Protein AF-A0A0D9V8K3-F1 (afdb_monomer_lite)

Foldseek 3Di:
DDDDDDDDPVVVVVVVVVVVVVVVVVVVVVVCVCPPPVVVVLLVVLLVVLVVLLVLLVVCQQPVPDPDDGRDDDPVQSVLLSVLQSVCCSPPVDNAPDDDDDPSSDHDPVSSVVSVVVVVVVVVVLVDDPCNVVVVCVPVCPNPD

InterPro domains:
  IPR036396 Cytochrome P450 superfamily [G3DSA:1.10.630.10] (3-144)
  IPR036396 Cytochrome P450 superfamily [SSF48264] (27-137)

Secondary structure (DSSP, 8-state):
-PPPPPPPHHHHHHHHHHHHHHHHHHHHHHHHHHTSHHHHHHHHHHHHHHHHHHHHHHHHHHHSS-SSS-----HHHHHHHHHHHHHHHHHHS-S-SSSSPPTT-PPPHHHHHHHHHHHHHHHHHHTS-HHHH-GGGTTS--S--

pLDDT: mean 77.23, std 11.12, range [47.34, 94.0]

Structure (mmCIF, N/CA/C/O backbone):
data_AF-A0A0D9V8K3-F1
#
_entry.id   AF-A0A0D9V8K3-F1
#
loop_
_atom_site.group_PDB
_atom_site.id
_atom_site.type_symbol
_atom_site.label_atom_id
_atom_site.label_alt_id
_atom_site.label_comp_id
_atom_site.label_asym_id
_atom_site.label_entity_id
_atom_site.label_seq_id
_atom_site.pdbx_PDB_ins_code
_atom_site.Cartn_x
_atom_site.Cartn_y
_atom_site.Cartn_z
_atom_site.occupancy
_atom_site.B_iso_or_equiv
_atom_site.auth_seq_id
_atom_site.auth_comp_id
_atom_site.auth_asym_id
_atom_site.auth_atom_id
_atom_site.pdbx_PDB_model_num
ATOM 1 N N . MET A 1 1 ? -32.180 -33.236 41.189 1.00 52.94 1 MET A N 1
ATOM 2 C CA . MET A 1 1 ? -31.463 -32.132 40.509 1.00 52.94 1 MET A CA 1
ATOM 3 C C . MET A 1 1 ? -32.470 -31.044 40.148 1.00 52.94 1 MET A C 1
ATOM 5 O O . MET A 1 1 ? -33.369 -31.321 39.367 1.00 52.94 1 MET A O 1
ATOM 9 N N . ARG A 1 2 ? -32.403 -29.850 40.760 1.00 47.34 2 ARG A N 1
ATOM 10 C CA . ARG A 1 2 ? -33.280 -28.715 40.403 1.00 47.34 2 ARG A CA 1
ATOM 11 C C . ARG A 1 2 ? -32.666 -27.974 39.211 1.00 47.34 2 ARG A C 1
ATOM 13 O O . ARG A 1 2 ? -31.497 -27.608 39.278 1.00 47.34 2 ARG A O 1
ATOM 20 N N . ARG A 1 3 ? -33.433 -27.778 38.132 1.00 52.19 3 ARG A N 1
ATOM 21 C CA . ARG A 1 3 ? -33.027 -26.906 37.018 1.00 52.19 3 ARG A CA 1
ATOM 22 C C . ARG A 1 3 ? -32.881 -25.466 37.535 1.00 52.19 3 ARG A C 1
ATOM 24 O O . ARG A 1 3 ? -33.748 -25.033 38.298 1.00 52.19 3 ARG A O 1
ATOM 31 N N . PRO A 1 4 ? -31.822 -24.737 37.148 1.00 64.88 4 PRO A N 1
ATOM 32 C CA . PRO A 1 4 ? -31.693 -23.327 37.491 1.00 64.88 4 PRO A CA 1
ATOM 33 C C . PRO A 1 4 ? -32.837 -22.516 36.853 1.00 64.88 4 PRO A C 1
ATOM 35 O O . PRO A 1 4 ? -33.344 -22.909 35.796 1.00 64.88 4 PRO A O 1
ATOM 38 N N . PRO A 1 5 ? -33.273 -21.413 37.489 1.00 73.06 5 PRO A N 1
ATOM 39 C CA . PRO A 1 5 ? -34.333 -20.568 36.952 1.00 73.06 5 PRO A CA 1
ATOM 40 C C . PRO A 1 5 ? -33.908 -19.950 35.614 1.00 73.06 5 PRO A C 1
ATOM 42 O O . PRO A 1 5 ? -32.751 -19.565 35.433 1.00 73.06 5 PRO A O 1
ATOM 45 N N . ALA A 1 6 ? -34.850 -19.869 34.672 1.00 74.00 6 ALA A N 1
ATOM 46 C CA . ALA A 1 6 ? -34.623 -19.246 33.374 1.00 74.00 6 ALA A CA 1
ATOM 47 C C . ALA A 1 6 ? -34.270 -17.761 33.556 1.00 74.00 6 ALA A C 1
ATOM 49 O O . ALA A 1 6 ? -34.930 -17.049 34.316 1.00 74.00 6 ALA A O 1
ATOM 50 N N . ARG A 1 7 ? -33.216 -17.297 32.871 1.00 68.25 7 ARG A 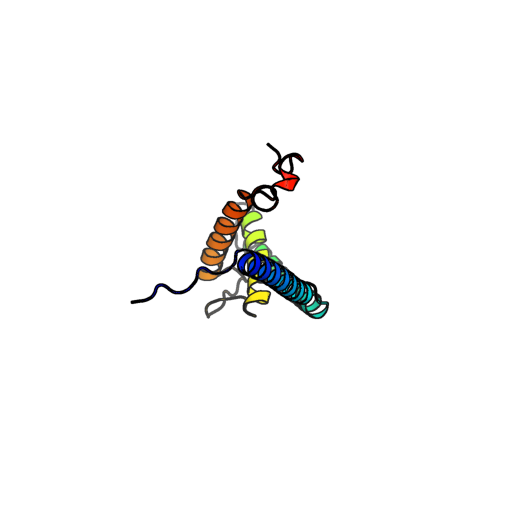N 1
ATOM 51 C CA . ARG A 1 7 ? -32.817 -15.883 32.894 1.00 68.25 7 ARG A CA 1
ATOM 52 C C . ARG A 1 7 ? -33.948 -15.007 32.319 1.00 68.25 7 ARG A C 1
ATOM 54 O O . ARG A 1 7 ? -34.481 -15.360 31.267 1.00 68.25 7 ARG A O 1
ATOM 61 N N . PRO A 1 8 ? -34.299 -13.873 32.957 1.00 77.69 8 PRO A N 1
ATOM 62 C CA . PRO A 1 8 ? -35.301 -12.947 32.429 1.00 77.69 8 PRO A CA 1
ATOM 63 C C . PRO A 1 8 ? -34.850 -12.326 31.099 1.00 77.69 8 PRO A C 1
ATOM 65 O O . PRO A 1 8 ? -33.691 -11.934 30.964 1.00 77.69 8 PRO A O 1
ATOM 68 N N . SER A 1 9 ? -35.769 -12.179 30.140 1.00 70.81 9 SER A N 1
ATOM 69 C CA . SER A 1 9 ? -35.491 -11.640 28.795 1.00 70.81 9 SER A CA 1
ATOM 70 C C . SER A 1 9 ? -34.905 -10.222 28.803 1.00 70.81 9 SER A C 1
ATOM 72 O O . SER A 1 9 ? -34.052 -9.908 27.979 1.00 70.81 9 SER A O 1
ATOM 74 N N . TRP A 1 10 ? -35.290 -9.389 29.774 1.00 62.31 10 TRP A N 1
ATOM 75 C CA . TRP A 1 10 ? -34.791 -8.017 29.930 1.00 62.31 10 TRP A CA 1
ATOM 76 C C . TRP A 1 10 ? -33.294 -7.934 30.258 1.00 62.31 10 TRP A C 1
ATOM 78 O O . TRP A 1 10 ? -32.641 -6.957 29.902 1.00 62.31 10 TRP A O 1
ATOM 88 N N . VAL A 1 11 ? -32.731 -8.972 30.886 1.00 72.69 11 VAL A N 1
ATOM 89 C CA . VAL A 1 11 ? -31.293 -9.038 31.200 1.00 72.69 11 VAL A CA 1
ATOM 90 C C . VAL A 1 11 ? -30.468 -9.222 29.924 1.00 72.69 11 VAL A C 1
ATOM 92 O O . VAL A 1 11 ? -29.410 -8.620 29.782 1.00 72.69 11 VAL A O 1
ATOM 95 N N . ALA A 1 12 ? -30.973 -9.998 28.959 1.00 68.38 12 ALA A N 1
ATOM 96 C CA . ALA A 1 12 ? -30.307 -10.181 27.670 1.00 68.38 12 ALA A CA 1
ATOM 97 C C . ALA A 1 12 ? -30.310 -8.890 26.829 1.00 68.38 12 ALA A C 1
ATOM 99 O O . ALA A 1 12 ? -29.322 -8.586 26.169 1.00 68.38 12 ALA A O 1
ATOM 100 N N . ASP A 1 13 ? -31.390 -8.109 26.886 1.00 66.75 13 ASP A N 1
ATOM 101 C CA . ASP A 1 13 ? -31.515 -6.827 26.177 1.00 66.75 13 ASP A CA 1
ATOM 102 C C . ASP A 1 13 ? -30.579 -5.745 26.764 1.00 66.75 13 ASP A C 1
ATOM 104 O O . ASP A 1 13 ? -29.933 -4.984 26.040 1.00 66.75 13 ASP A O 1
ATOM 108 N N . GLU A 1 14 ? -30.402 -5.711 28.090 1.00 69.00 14 GLU A N 1
ATOM 109 C CA . GLU A 1 14 ? -29.371 -4.871 28.714 1.00 69.00 14 GLU A CA 1
ATOM 110 C C . GLU A 1 14 ? -27.945 -5.300 28.354 1.00 69.00 14 GLU A C 1
ATOM 112 O O . GLU A 1 14 ? -27.114 -4.432 28.081 1.00 69.00 14 GLU A O 1
ATOM 117 N N . ASP A 1 15 ? -27.651 -6.601 28.323 1.00 67.62 15 ASP A N 1
ATOM 118 C CA . ASP A 1 15 ? -26.330 -7.110 27.935 1.00 67.62 15 ASP A CA 1
ATOM 119 C C . ASP A 1 15 ? -26.011 -6.773 26.467 1.00 67.62 15 ASP A C 1
ATOM 121 O O . ASP A 1 15 ? -24.898 -6.342 26.154 1.00 67.62 15 ASP A O 1
ATOM 125 N N . VAL A 1 16 ? -26.999 -6.868 25.568 1.00 67.25 16 VAL A N 1
ATOM 126 C CA . VAL A 1 16 ? -26.864 -6.464 24.158 1.00 67.25 16 VAL A CA 1
ATOM 127 C C . VAL A 1 16 ? -26.626 -4.957 24.035 1.00 67.25 16 VAL A C 1
ATOM 129 O O . VAL A 1 16 ? -25.723 -4.538 23.303 1.00 67.25 16 VAL A O 1
ATOM 132 N N . ARG A 1 17 ? -27.369 -4.128 24.781 1.00 62.84 17 ARG A N 1
ATOM 133 C CA . ARG A 1 17 ? -27.185 -2.666 24.776 1.00 62.84 17 ARG A CA 1
ATOM 134 C C . ARG A 1 17 ? -25.838 -2.240 25.351 1.00 62.84 17 ARG A C 1
ATOM 136 O O . ARG A 1 17 ? -25.159 -1.413 24.743 1.00 62.84 17 ARG A O 1
ATOM 143 N N . ARG A 1 18 ? -25.405 -2.831 26.468 1.00 63.97 18 ARG A N 1
ATOM 144 C CA . ARG A 1 18 ? -24.074 -2.587 27.048 1.00 63.97 18 ARG A CA 1
ATOM 145 C C . ARG A 1 18 ? -22.971 -3.045 26.096 1.00 63.97 18 ARG A C 1
ATOM 147 O O . ARG A 1 18 ? -22.024 -2.297 25.880 1.00 63.97 18 ARG A O 1
ATOM 154 N N . GLY A 1 19 ? -23.116 -4.212 25.468 1.00 67.50 19 GLY A N 1
ATOM 155 C CA . GLY A 1 19 ? -22.181 -4.702 24.453 1.00 67.50 19 GLY A CA 1
ATOM 156 C C . GLY A 1 19 ? -22.087 -3.782 23.230 1.00 67.50 19 GLY A C 1
ATOM 157 O O . GLY A 1 19 ? -20.994 -3.508 22.741 1.00 67.50 19 GLY A O 1
ATOM 158 N N . GLY A 1 20 ? -23.213 -3.240 22.757 1.00 68.81 20 GLY A N 1
ATOM 159 C CA . GLY A 1 20 ? -23.249 -2.228 21.696 1.00 68.81 20 GLY A CA 1
ATOM 160 C C . GLY A 1 20 ? -22.533 -0.930 22.078 1.00 68.81 20 GLY A C 1
ATOM 161 O O . GLY A 1 20 ? -21.703 -0.441 21.312 1.00 68.81 20 GLY A O 1
ATOM 162 N N . LEU A 1 21 ? -22.791 -0.415 23.283 1.00 71.00 21 LEU A N 1
ATOM 163 C CA . LEU A 1 21 ? -22.172 0.813 23.788 1.00 71.00 21 LEU A CA 1
ATOM 164 C C . LEU A 1 21 ? -20.649 0.664 23.948 1.00 71.00 21 LEU A C 1
ATOM 166 O O . LEU A 1 21 ? -19.893 1.535 23.523 1.00 71.00 21 LEU A O 1
ATOM 170 N N . GLN A 1 22 ? -20.196 -0.464 24.506 1.00 63.94 22 GLN A N 1
ATOM 171 C CA . GLN A 1 22 ? -18.773 -0.762 24.698 1.00 63.94 22 GLN A CA 1
ATOM 172 C C . GLN A 1 22 ? -18.030 -0.915 23.366 1.00 63.94 22 GLN A C 1
ATOM 174 O O . GLN A 1 22 ? -16.929 -0.387 23.208 1.00 63.94 22 GLN A O 1
ATOM 179 N N . ARG A 1 23 ? -18.648 -1.562 22.367 1.00 64.19 23 ARG A N 1
ATOM 180 C CA . ARG A 1 23 ? -18.084 -1.644 21.008 1.00 64.19 23 ARG A CA 1
ATOM 181 C C . ARG A 1 23 ? -17.950 -0.266 20.362 1.00 64.19 23 ARG A C 1
ATOM 183 O O . ARG A 1 23 ? -16.897 0.035 19.809 1.00 64.19 23 ARG A O 1
ATOM 190 N N . GLY A 1 24 ? -18.968 0.588 20.485 1.00 70.75 24 GLY A N 1
ATOM 191 C CA . GLY A 1 24 ? -18.923 1.951 19.947 1.00 70.75 24 GLY A CA 1
ATOM 192 C C . GLY A 1 24 ? -17.848 2.826 20.603 1.00 70.75 24 GLY A C 1
ATOM 193 O O . GLY A 1 24 ? -17.184 3.606 19.922 1.00 70.75 24 GLY A O 1
ATOM 194 N N . LEU A 1 25 ? -17.631 2.678 21.913 1.00 79.38 25 LEU A N 1
ATOM 195 C CA . LEU A 1 25 ? -16.559 3.376 22.633 1.00 79.38 25 LEU A CA 1
ATOM 196 C C . LEU A 1 25 ? -15.169 2.872 22.220 1.00 79.38 25 LEU A C 1
ATOM 198 O O . LEU A 1 25 ? -14.288 3.684 21.944 1.00 79.38 25 LEU A O 1
ATOM 202 N N . SER A 1 26 ? -14.995 1.553 22.097 1.00 75.81 26 SER A N 1
ATOM 203 C CA . SER A 1 26 ? -13.743 0.941 21.635 1.00 75.81 26 SER A CA 1
ATOM 204 C C . SER A 1 26 ? -13.376 1.381 20.214 1.00 75.81 26 SER A C 1
ATOM 206 O O . SER A 1 26 ? -12.237 1.777 19.972 1.00 75.81 26 SER A O 1
ATOM 208 N N . GLN A 1 27 ? -14.345 1.402 19.292 1.00 73.56 27 GLN A N 1
ATOM 209 C CA . GLN A 1 27 ? -14.134 1.897 17.929 1.00 73.56 27 GLN A CA 1
ATOM 210 C C . GLN A 1 27 ? -13.730 3.372 17.913 1.00 73.56 27 GLN A C 1
ATOM 212 O O . GLN A 1 27 ? -12.787 3.745 17.220 1.00 73.56 27 GLN A O 1
ATOM 217 N N . ARG A 1 28 ? -14.405 4.216 18.701 1.00 77.44 28 ARG A N 1
ATOM 218 C CA . ARG A 1 28 ? -14.082 5.647 18.788 1.00 77.44 28 ARG A CA 1
ATOM 219 C C . ARG A 1 28 ? -12.676 5.898 19.305 1.00 77.44 28 ARG A C 1
ATOM 221 O O . ARG A 1 28 ? -11.993 6.758 18.763 1.00 77.44 28 ARG A O 1
ATOM 228 N N . GLN A 1 29 ? -12.245 5.155 20.319 1.00 84.50 29 GLN A N 1
ATOM 229 C CA . GLN A 1 29 ? -10.896 5.287 20.855 1.00 84.50 29 GLN A CA 1
ATOM 230 C C . GLN A 1 29 ? -9.839 4.882 19.820 1.00 84.50 29 GLN A C 1
ATOM 232 O O . GLN A 1 29 ? -8.888 5.628 19.609 1.00 84.50 29 GLN A O 1
ATOM 237 N N . HIS A 1 30 ? -10.052 3.769 19.113 1.00 73.69 30 HIS A N 1
ATOM 238 C CA . HIS A 1 30 ? -9.153 3.319 18.046 1.00 73.69 30 HIS A CA 1
ATOM 239 C C . HIS A 1 30 ? -9.064 4.332 16.898 1.00 73.69 30 HIS A C 1
ATOM 241 O O . HIS A 1 30 ? -7.978 4.680 16.444 1.00 73.69 30 HIS A O 1
ATOM 247 N N . LEU A 1 31 ? -10.211 4.841 16.440 1.00 80.00 31 LEU A N 1
ATOM 248 C CA . LEU A 1 31 ? -10.257 5.847 15.381 1.00 80.00 31 LEU A CA 1
ATOM 249 C C . LEU A 1 31 ? -9.616 7.164 15.827 1.00 80.00 31 LEU A C 1
ATOM 251 O O . LEU A 1 31 ? -8.923 7.789 15.034 1.00 80.00 31 LEU A O 1
ATOM 255 N N . ALA A 1 32 ? -9.794 7.576 17.084 1.00 82.50 32 ALA A N 1
ATOM 256 C CA . ALA A 1 32 ? -9.149 8.772 17.621 1.00 82.50 32 ALA A CA 1
ATOM 257 C C . ALA A 1 32 ? -7.620 8.637 17.663 1.00 82.50 32 ALA A C 1
ATOM 259 O O . ALA A 1 32 ? -6.916 9.606 17.394 1.00 82.50 32 ALA A O 1
ATOM 260 N N . GLU A 1 33 ? -7.105 7.441 17.955 1.00 83.38 33 GLU A N 1
ATOM 261 C CA . GLU A 1 33 ? -5.672 7.147 17.903 1.00 83.38 33 GLU A CA 1
ATOM 262 C C . GLU A 1 33 ? -5.144 7.177 16.462 1.00 83.38 33 GLU A C 1
ATOM 264 O O . GLU A 1 33 ? -4.148 7.849 16.183 1.00 83.38 33 GLU A O 1
ATOM 269 N N . ILE A 1 34 ? -5.852 6.544 15.520 1.00 80.19 34 ILE A N 1
ATOM 270 C CA . ILE A 1 34 ? -5.494 6.531 14.090 1.00 80.19 34 ILE A CA 1
ATOM 271 C C . ILE A 1 34 ? -5.516 7.945 13.491 1.00 80.19 34 ILE A C 1
ATOM 273 O O . ILE A 1 34 ? -4.636 8.304 12.710 1.00 80.19 34 ILE A O 1
ATOM 277 N N . LEU A 1 35 ? -6.505 8.756 13.870 1.00 82.12 35 LEU A N 1
ATOM 278 C CA . LEU A 1 35 ? -6.703 10.118 13.371 1.00 82.12 35 LEU A CA 1
ATOM 279 C C . LEU A 1 35 ? -5.983 11.181 14.217 1.00 82.12 35 LEU A C 1
ATOM 281 O O . LEU A 1 35 ? -6.179 12.377 13.996 1.00 82.12 35 LEU A O 1
ATOM 285 N N . SER A 1 36 ? -5.166 10.776 15.194 1.00 87.44 36 SER A N 1
ATOM 286 C CA . SER A 1 36 ? -4.455 11.724 16.050 1.00 87.44 36 SER A CA 1
ATOM 287 C C . SER A 1 36 ? -3.383 12.508 15.270 1.00 87.44 36 SER A C 1
ATOM 289 O O . SER A 1 36 ? -2.793 11.977 14.323 1.00 87.44 36 SER A O 1
ATOM 291 N N . PRO A 1 37 ? -3.050 13.748 15.683 1.00 89.62 37 PRO A N 1
ATOM 292 C CA . PRO A 1 37 ? -1.989 14.533 15.046 1.00 89.62 37 PRO A CA 1
ATOM 293 C C . PRO A 1 37 ? -0.614 13.852 15.077 1.00 89.62 37 PRO A C 1
ATOM 295 O O . PRO A 1 37 ? 0.164 13.974 14.136 1.00 89.62 37 PRO A O 1
ATOM 298 N N . SER A 1 38 ? -0.303 13.107 16.143 1.00 85.12 38 SER A N 1
ATOM 299 C CA . SER A 1 38 ? 0.942 12.337 16.228 1.00 85.12 38 SER A CA 1
ATOM 300 C C . SER A 1 38 ? 0.979 11.215 15.197 1.00 85.12 38 SER A C 1
ATOM 302 O O . SER A 1 38 ? 1.991 11.041 14.519 1.00 85.12 38 SER A O 1
ATOM 304 N N . THR A 1 39 ? -0.133 10.499 15.021 1.00 83.50 39 THR A N 1
ATOM 305 C CA . THR A 1 39 ? -0.242 9.479 13.977 1.00 83.50 39 THR A CA 1
ATOM 306 C C . THR A 1 39 ? -0.158 10.126 12.595 1.00 83.50 39 THR A C 1
ATOM 308 O O . THR A 1 39 ? 0.578 9.624 11.752 1.00 83.50 39 THR A O 1
ATOM 311 N N . GLU A 1 40 ? -0.803 11.276 12.361 1.00 86.50 40 GLU A N 1
ATOM 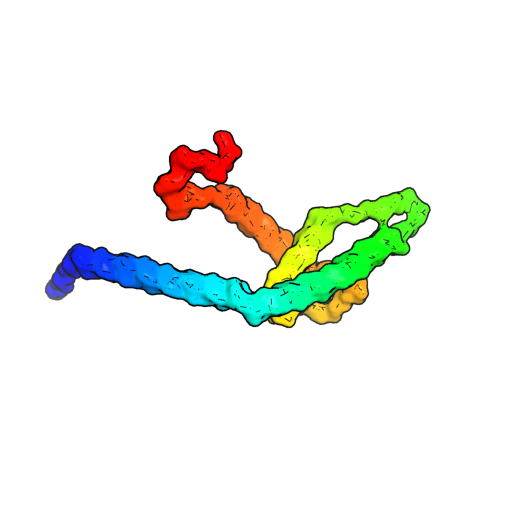312 C CA . GLU A 1 40 ? -0.697 12.033 11.099 1.00 86.50 40 GLU A CA 1
ATOM 313 C C . GLU A 1 40 ? 0.748 12.433 10.777 1.00 86.50 40 GLU A C 1
ATOM 315 O O . GLU A 1 40 ? 1.200 12.261 9.642 1.00 86.50 40 GLU A O 1
ATOM 320 N N . HIS A 1 41 ? 1.510 12.874 11.778 1.00 89.19 41 HIS A N 1
ATOM 321 C CA . HIS A 1 41 ? 2.931 13.161 11.623 1.00 89.19 41 HIS A CA 1
ATOM 322 C C . HIS A 1 41 ? 3.730 11.900 11.251 1.00 89.19 41 HIS A C 1
ATOM 324 O O . HIS A 1 41 ? 4.537 11.927 10.319 1.00 89.19 41 HIS A O 1
ATOM 330 N N . CYS A 1 42 ? 3.481 10.771 11.923 1.00 85.62 42 CYS A N 1
ATOM 331 C CA . CYS A 1 42 ? 4.089 9.484 11.573 1.00 85.62 42 CYS A CA 1
ATOM 332 C C . CYS A 1 42 ? 3.721 9.037 10.148 1.00 85.62 42 CYS A C 1
ATOM 334 O O . CYS A 1 42 ? 4.599 8.607 9.400 1.00 85.62 42 CYS A O 1
ATOM 336 N N . PHE A 1 43 ? 2.460 9.199 9.736 1.00 85.94 43 PHE A N 1
ATOM 337 C CA . PHE A 1 43 ? 1.995 8.948 8.369 1.00 85.94 43 PHE A CA 1
ATOM 338 C C . PHE A 1 43 ? 2.757 9.797 7.358 1.00 85.94 43 PHE A C 1
ATOM 340 O O . PHE A 1 43 ? 3.180 9.297 6.316 1.00 85.94 43 PHE A O 1
ATOM 347 N N . ARG A 1 44 ? 2.921 11.089 7.647 1.00 90.44 44 ARG A N 1
ATOM 348 C CA . ARG A 1 44 ? 3.606 12.020 6.754 1.00 90.44 44 ARG A CA 1
ATOM 349 C C . ARG A 1 44 ? 5.073 11.642 6.581 1.00 90.44 44 ARG A C 1
ATOM 351 O O . ARG A 1 44 ? 5.522 11.557 5.442 1.00 90.44 44 ARG A O 1
ATOM 358 N N . ALA A 1 45 ? 5.774 11.352 7.674 1.00 90.25 45 ALA A N 1
ATOM 359 C CA . ALA A 1 45 ? 7.162 10.900 7.631 1.00 90.25 45 ALA A CA 1
ATOM 360 C C . ALA A 1 45 ? 7.303 9.575 6.859 1.00 90.25 45 ALA A C 1
ATOM 362 O O . ALA A 1 45 ? 8.100 9.481 5.932 1.00 90.25 45 ALA A O 1
ATOM 363 N N . ALA A 1 46 ? 6.460 8.579 7.159 1.00 90.50 46 ALA A N 1
ATOM 364 C CA . ALA A 1 46 ? 6.498 7.283 6.482 1.00 90.50 46 ALA A CA 1
ATOM 365 C C . ALA A 1 46 ? 6.227 7.390 4.971 1.00 90.50 46 ALA A C 1
ATOM 367 O O . ALA A 1 46 ? 6.885 6.707 4.186 1.00 90.50 46 ALA A O 1
ATOM 368 N N . ARG A 1 47 ? 5.284 8.251 4.558 1.00 91.75 47 ARG A N 1
ATOM 369 C CA . ARG A 1 47 ? 4.993 8.518 3.140 1.00 91.75 47 ARG A CA 1
ATOM 370 C C . ARG A 1 47 ? 6.146 9.217 2.436 1.00 91.75 47 ARG A C 1
ATOM 372 O O . ARG A 1 47 ? 6.459 8.834 1.316 1.00 91.75 47 ARG A O 1
ATOM 379 N N . HIS A 1 48 ? 6.740 10.224 3.071 1.00 94.00 48 HIS A N 1
ATOM 380 C CA . HIS A 1 48 ? 7.861 10.958 2.492 1.00 94.00 48 HIS A CA 1
ATOM 381 C C . HIS A 1 48 ? 9.034 10.014 2.235 1.00 94.00 48 HIS A C 1
ATOM 383 O O . HIS A 1 48 ? 9.489 9.889 1.103 1.00 94.00 48 HIS A O 1
ATOM 389 N N . ASP A 1 49 ? 9.439 9.261 3.258 1.00 90.06 49 ASP A N 1
ATOM 390 C CA . ASP A 1 49 ? 10.524 8.305 3.110 1.00 90.06 49 ASP A CA 1
ATOM 391 C C . ASP A 1 49 ? 10.202 7.252 2.043 1.00 90.06 49 ASP A C 1
ATOM 393 O O . ASP A 1 49 ? 11.071 6.890 1.259 1.00 90.06 49 ASP A O 1
ATOM 397 N N . GLU A 1 50 ? 8.988 6.686 2.010 1.00 91.06 50 GLU A N 1
ATOM 398 C CA . GLU A 1 50 ? 8.656 5.661 1.007 1.00 91.06 50 GLU A CA 1
ATOM 399 C C . GLU A 1 50 ? 8.604 6.237 -0.411 1.00 91.06 50 GLU A C 1
ATOM 401 O O . GLU A 1 50 ? 8.964 5.527 -1.346 1.00 91.06 50 GLU A O 1
ATOM 406 N N . ALA A 1 51 ? 8.243 7.511 -0.582 1.00 92.00 51 ALA A N 1
ATOM 407 C CA . ALA A 1 51 ? 8.294 8.177 -1.880 1.00 92.00 51 ALA A CA 1
ATOM 408 C C . ALA A 1 51 ? 9.736 8.274 -2.399 1.00 92.00 51 ALA A C 1
ATOM 410 O O . ALA A 1 51 ? 9.980 7.955 -3.561 1.00 92.00 51 ALA A O 1
ATOM 411 N N . ASP A 1 52 ? 10.701 8.602 -1.534 1.00 91.38 52 ASP A N 1
ATOM 412 C CA . ASP A 1 52 ? 12.121 8.638 -1.906 1.00 91.38 52 ASP A CA 1
ATOM 413 C C . ASP A 1 52 ? 12.627 7.254 -2.361 1.00 91.38 52 ASP A C 1
ATOM 415 O O . ASP A 1 52 ? 13.331 7.132 -3.368 1.00 91.38 52 ASP A O 1
ATOM 419 N N . HIS A 1 53 ? 12.217 6.181 -1.669 1.00 88.19 53 HIS A N 1
ATOM 420 C CA . HIS A 1 53 ? 12.549 4.806 -2.071 1.00 88.19 53 HIS A CA 1
ATOM 421 C C . HIS A 1 53 ? 11.884 4.417 -3.396 1.00 88.19 53 HIS A C 1
ATOM 423 O O . HIS A 1 53 ? 12.514 3.762 -4.226 1.00 88.19 53 HIS A O 1
ATOM 429 N N . LEU A 1 54 ? 10.630 4.827 -3.605 1.00 89.38 54 LEU A N 1
ATOM 430 C CA . LEU A 1 54 ? 9.885 4.564 -4.832 1.00 89.38 54 LEU A CA 1
ATOM 431 C C . LEU A 1 54 ? 10.559 5.214 -6.041 1.00 89.38 54 LEU A C 1
ATOM 433 O O . LEU A 1 54 ? 10.764 4.555 -7.056 1.00 89.38 54 LEU A O 1
ATOM 437 N N . LEU A 1 55 ? 10.942 6.487 -5.914 1.00 89.81 55 LEU A N 1
ATOM 438 C CA . LEU A 1 55 ? 11.627 7.233 -6.967 1.00 89.81 55 LEU A CA 1
ATOM 439 C C . LEU A 1 55 ? 12.967 6.593 -7.316 1.00 89.81 55 LEU A C 1
ATOM 441 O O . LEU A 1 55 ? 13.268 6.413 -8.494 1.00 89.81 55 LEU A O 1
ATOM 445 N N . ARG A 1 56 ? 13.743 6.186 -6.304 1.00 88.00 56 ARG A N 1
ATOM 446 C CA . ARG A 1 56 ? 14.995 5.454 -6.522 1.00 88.00 56 ARG A CA 1
ATOM 447 C C . ARG A 1 56 ? 14.757 4.136 -7.259 1.00 88.00 56 ARG A C 1
ATOM 449 O O . ARG A 1 56 ? 15.487 3.839 -8.197 1.00 88.00 56 ARG A O 1
ATOM 456 N N . HIS A 1 57 ? 13.745 3.368 -6.865 1.00 85.06 57 HIS A N 1
ATOM 457 C CA . HIS A 1 57 ? 13.425 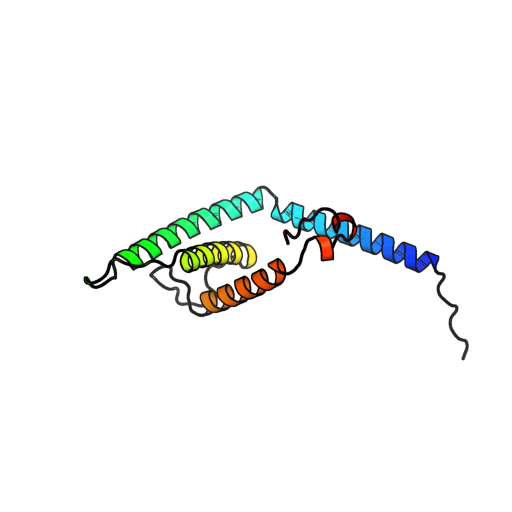2.088 -7.494 1.00 85.06 57 HIS A CA 1
ATOM 458 C C . HIS A 1 57 ? 12.989 2.255 -8.958 1.00 85.06 57 HIS A C 1
ATOM 460 O O . HIS A 1 57 ? 13.502 1.565 -9.834 1.00 85.06 57 HIS A O 1
ATOM 466 N N . VAL A 1 58 ? 12.106 3.220 -9.244 1.00 87.75 58 VAL A N 1
ATOM 467 C CA . VAL A 1 58 ? 11.658 3.538 -10.612 1.00 87.75 58 VAL A CA 1
ATOM 468 C C . VAL A 1 58 ? 12.815 4.043 -11.473 1.00 87.75 58 VAL A C 1
ATOM 470 O O . VAL A 1 58 ? 12.938 3.637 -12.624 1.00 87.75 58 VAL A O 1
ATOM 473 N N . TYR A 1 59 ? 13.693 4.883 -10.920 1.00 86.56 59 TYR A N 1
ATOM 474 C CA . TYR A 1 59 ? 14.901 5.336 -11.610 1.00 86.56 59 TYR A CA 1
ATOM 475 C C . TYR A 1 59 ? 15.822 4.165 -11.973 1.00 86.56 59 TYR A C 1
ATOM 477 O O . TYR A 1 59 ? 16.306 4.091 -13.097 1.00 86.56 59 TYR A O 1
ATOM 485 N N . LEU A 1 60 ? 16.034 3.227 -11.043 1.00 84.94 60 LEU A N 1
ATOM 486 C CA . LEU A 1 60 ? 16.843 2.034 -11.296 1.00 84.94 60 LEU A CA 1
ATOM 487 C C . LEU A 1 60 ? 16.207 1.134 -12.359 1.00 84.94 60 LEU A C 1
ATOM 489 O O . LEU A 1 60 ? 16.909 0.732 -13.279 1.00 84.94 60 LEU A O 1
ATOM 493 N N . LEU A 1 61 ? 14.895 0.888 -12.292 1.00 82.56 61 LEU A N 1
ATOM 494 C CA . LEU A 1 61 ? 14.150 0.161 -13.329 1.00 82.56 61 LEU A CA 1
ATOM 495 C C . LEU A 1 61 ? 14.313 0.811 -14.709 1.00 82.56 61 LEU A C 1
ATOM 497 O O . LEU A 1 61 ? 14.512 0.118 -15.698 1.00 82.56 61 LEU A O 1
ATOM 501 N N . ALA A 1 62 ? 14.280 2.143 -14.764 1.00 81.19 62 ALA A N 1
ATOM 502 C CA . ALA A 1 62 ? 14.419 2.902 -16.001 1.00 81.19 62 ALA A CA 1
ATOM 503 C C . ALA A 1 62 ? 15.852 2.962 -16.561 1.00 81.19 62 ALA A C 1
ATOM 505 O O . ALA A 1 62 ? 16.044 3.427 -17.684 1.00 81.19 62 ALA A O 1
ATOM 506 N N . HIS A 1 63 ? 16.867 2.570 -15.787 1.00 76.12 63 HIS A N 1
ATOM 507 C CA . HIS A 1 63 ? 18.283 2.689 -16.168 1.00 76.12 63 HIS A CA 1
ATOM 508 C C . HIS A 1 63 ? 19.047 1.365 -16.196 1.00 76.12 63 HIS A C 1
ATOM 510 O O . HIS A 1 63 ? 20.153 1.332 -16.728 1.00 76.12 63 HIS A O 1
ATOM 516 N N . TYR A 1 64 ? 18.482 0.289 -15.649 1.00 70.44 64 TYR A N 1
ATOM 517 C CA . TYR A 1 64 ? 19.033 -1.064 -15.761 1.00 70.44 64 TYR A CA 1
ATOM 518 C C . TYR A 1 64 ? 18.566 -1.816 -17.015 1.00 70.44 64 TYR A C 1
ATOM 520 O O . TYR A 1 64 ? 19.026 -2.934 -17.235 1.00 70.44 64 TYR A O 1
ATOM 528 N N . ASP A 1 65 ? 17.676 -1.231 -17.824 1.00 63.06 65 ASP A N 1
ATOM 529 C CA . ASP A 1 65 ? 17.200 -1.872 -19.049 1.00 63.06 65 ASP A CA 1
ATOM 530 C C . ASP A 1 65 ? 18.295 -1.838 -20.132 1.00 63.06 65 ASP A C 1
ATOM 532 O O . ASP A 1 65 ? 18.761 -0.769 -20.541 1.00 63.06 65 ASP A O 1
ATOM 536 N N . ASP A 1 66 ? 18.749 -3.022 -20.551 1.00 57.22 66 ASP A N 1
ATOM 537 C CA . ASP A 1 66 ? 19.923 -3.269 -21.404 1.00 57.22 66 ASP A CA 1
ATOM 538 C C . ASP A 1 66 ? 19.619 -2.985 -22.890 1.00 57.22 66 ASP A C 1
ATOM 540 O O . ASP A 1 66 ? 19.692 -3.837 -23.777 1.00 57.22 66 ASP A O 1
ATOM 544 N N . GLY A 1 67 ? 19.232 -1.739 -23.164 1.00 55.78 67 GLY A N 1
ATOM 545 C CA . GLY A 1 67 ? 19.444 -1.095 -24.457 1.00 55.78 67 GLY A CA 1
ATOM 546 C C . GLY A 1 67 ? 18.591 -1.553 -25.641 1.00 55.78 67 GLY A C 1
ATOM 547 O O . GLY A 1 67 ? 18.961 -1.221 -26.768 1.00 55.78 67 GLY A O 1
ATOM 548 N N . THR A 1 68 ? 17.472 -2.262 -25.456 1.00 57.19 68 THR A N 1
ATOM 549 C CA . THR A 1 68 ? 16.638 -2.679 -26.608 1.00 57.19 68 THR A CA 1
ATOM 550 C C . THR A 1 68 ? 15.129 -2.473 -26.494 1.00 57.19 68 THR A C 1
ATOM 552 O O . THR A 1 68 ? 14.478 -2.472 -27.535 1.00 57.19 68 THR A O 1
ATOM 555 N N . ASP A 1 69 ? 14.583 -2.167 -25.317 1.00 59.72 69 ASP A N 1
ATOM 556 C CA . ASP A 1 69 ? 13.188 -1.742 -25.170 1.00 59.72 69 ASP A CA 1
ATOM 557 C C . ASP A 1 69 ? 13.086 -0.542 -24.220 1.00 59.72 69 ASP A C 1
ATOM 559 O O . ASP A 1 69 ? 13.969 -0.285 -23.402 1.00 59.72 69 ASP A O 1
ATOM 563 N N . ALA A 1 70 ? 12.043 0.271 -24.380 1.00 65.06 70 ALA A N 1
ATOM 564 C CA . ALA A 1 70 ? 11.768 1.337 -23.425 1.00 65.06 70 ALA A CA 1
ATOM 565 C C . ALA A 1 70 ? 11.366 0.702 -22.087 1.00 65.06 70 ALA A C 1
ATOM 567 O O . ALA A 1 70 ? 10.417 -0.077 -22.063 1.00 65.06 70 ALA A O 1
ATOM 568 N N . ALA A 1 71 ? 12.036 1.071 -20.992 1.00 72.31 71 ALA A N 1
ATOM 569 C CA . ALA A 1 71 ? 11.773 0.513 -19.668 1.00 72.31 71 ALA A CA 1
ATOM 570 C C . ALA A 1 71 ? 10.279 0.550 -19.305 1.00 72.31 71 ALA A C 1
ATOM 572 O O . ALA A 1 71 ? 9.697 1.610 -19.046 1.00 72.31 71 ALA A O 1
ATOM 573 N N . VAL A 1 72 ? 9.651 -0.627 -19.288 1.00 82.12 72 VAL A N 1
ATOM 574 C CA . VAL A 1 72 ? 8.236 -0.782 -18.946 1.00 82.12 72 VAL A CA 1
ATOM 575 C C . VAL A 1 72 ? 8.107 -0.915 -17.435 1.00 82.12 72 VAL A C 1
ATOM 577 O O . VAL A 1 72 ? 8.549 -1.894 -16.837 1.00 82.12 72 VAL A O 1
ATOM 580 N N . VAL A 1 73 ? 7.461 0.068 -16.809 1.00 84.19 73 VAL A N 1
ATOM 581 C CA . VAL A 1 73 ? 7.195 0.065 -15.367 1.00 84.19 73 VAL A CA 1
ATOM 582 C C . VAL A 1 73 ? 5.735 -0.292 -15.113 1.00 84.19 73 VAL A C 1
ATOM 584 O O . VAL A 1 73 ? 4.825 0.432 -15.521 1.00 84.19 73 VAL A O 1
ATOM 587 N N . ASP A 1 74 ? 5.498 -1.382 -14.383 1.00 87.44 74 ASP A N 1
ATOM 588 C CA . ASP A 1 74 ? 4.160 -1.712 -13.890 1.00 87.44 74 ASP A CA 1
ATOM 589 C C . ASP A 1 74 ? 3.759 -0.747 -12.760 1.00 87.44 74 ASP A C 1
ATOM 591 O O . ASP A 1 74 ? 4.109 -0.915 -11.588 1.00 87.44 74 ASP A O 1
ATOM 595 N N . VAL A 1 75 ? 2.975 0.271 -13.120 1.00 89.62 75 VAL A N 1
ATOM 596 C CA . VAL A 1 75 ? 2.455 1.282 -12.187 1.00 89.62 75 VAL A CA 1
ATOM 597 C C . VAL A 1 75 ? 1.608 0.652 -11.081 1.00 89.62 75 VAL A C 1
ATOM 599 O O . VAL A 1 75 ? 1.643 1.125 -9.944 1.00 89.62 75 VAL A O 1
ATOM 602 N N . ARG A 1 76 ? 0.867 -0.427 -11.369 1.00 88.56 76 ARG A N 1
ATOM 603 C CA . ARG A 1 76 ? 0.060 -1.121 -10.358 1.00 88.56 76 ARG A CA 1
ATOM 604 C C . ARG A 1 76 ? 0.971 -1.762 -9.324 1.00 88.56 76 ARG A C 1
ATOM 606 O O . ARG A 1 76 ? 0.721 -1.601 -8.132 1.00 88.56 76 ARG A O 1
ATOM 613 N N . HIS A 1 77 ? 2.019 -2.453 -9.761 1.00 85.94 77 HIS A N 1
ATOM 614 C CA . HIS A 1 77 ? 2.991 -3.056 -8.853 1.00 85.94 77 HIS A CA 1
ATOM 615 C C . HIS A 1 77 ? 3.656 -1.996 -7.961 1.00 85.94 77 HIS A C 1
ATOM 617 O O . HIS A 1 77 ? 3.640 -2.108 -6.735 1.00 85.94 77 HIS A O 1
ATOM 623 N N . VAL A 1 78 ? 4.152 -0.914 -8.566 1.00 88.50 78 VAL A N 1
ATOM 624 C CA . VAL A 1 78 ? 4.836 0.185 -7.868 1.00 88.50 78 VAL A CA 1
ATOM 625 C C . VAL A 1 78 ? 3.907 0.887 -6.863 1.00 88.50 78 VAL A C 1
ATOM 627 O O . VAL A 1 78 ? 4.296 1.117 -5.716 1.00 88.50 78 VAL A O 1
ATOM 630 N N . ALA A 1 79 ? 2.652 1.158 -7.233 1.00 89.94 79 ALA A N 1
ATOM 631 C CA . ALA A 1 79 ? 1.668 1.763 -6.332 1.00 89.94 79 ALA A CA 1
ATOM 632 C C . ALA A 1 79 ? 1.320 0.848 -5.147 1.00 89.94 79 ALA A C 1
ATOM 634 O O . ALA A 1 79 ? 1.309 1.290 -3.994 1.00 89.94 79 ALA A O 1
ATOM 635 N N . ARG A 1 80 ? 1.085 -0.446 -5.407 1.00 88.38 80 ARG A N 1
ATOM 636 C CA . ARG A 1 80 ? 0.807 -1.434 -4.354 1.00 88.38 80 ARG A CA 1
ATOM 637 C C . ARG A 1 80 ? 1.980 -1.575 -3.391 1.00 88.38 80 ARG A C 1
ATOM 639 O O . ARG A 1 80 ? 1.766 -1.653 -2.178 1.00 88.38 80 ARG A O 1
ATOM 646 N N . HIS A 1 81 ? 3.202 -1.550 -3.915 1.00 87.50 81 HIS A N 1
ATOM 647 C CA . HIS A 1 81 ? 4.422 -1.600 -3.123 1.00 87.50 81 HIS A CA 1
ATOM 648 C C . HIS A 1 81 ? 4.552 -0.386 -2.191 1.00 87.50 81 HIS A C 1
ATOM 650 O O . HIS A 1 81 ? 4.742 -0.563 -0.984 1.00 87.50 81 HIS A O 1
ATOM 656 N N . PHE A 1 82 ? 4.350 0.830 -2.714 1.00 90.19 82 PHE A N 1
ATOM 657 C CA . PHE A 1 82 ? 4.341 2.063 -1.920 1.00 90.19 82 PHE A CA 1
ATOM 658 C C . PHE A 1 82 ? 3.318 1.994 -0.776 1.00 90.19 82 PHE A C 1
ATOM 660 O O . PHE A 1 82 ? 3.676 2.144 0.395 1.00 90.19 82 PHE A O 1
ATOM 667 N N . CYS A 1 83 ? 2.051 1.703 -1.093 1.00 88.56 83 CYS A N 1
ATOM 668 C CA . CYS A 1 83 ? 0.978 1.643 -0.098 1.00 88.56 83 CYS A CA 1
ATOM 669 C C . CYS A 1 83 ? 1.259 0.595 0.986 1.00 88.56 83 CYS A C 1
ATOM 671 O O . CYS A 1 83 ? 1.136 0.882 2.178 1.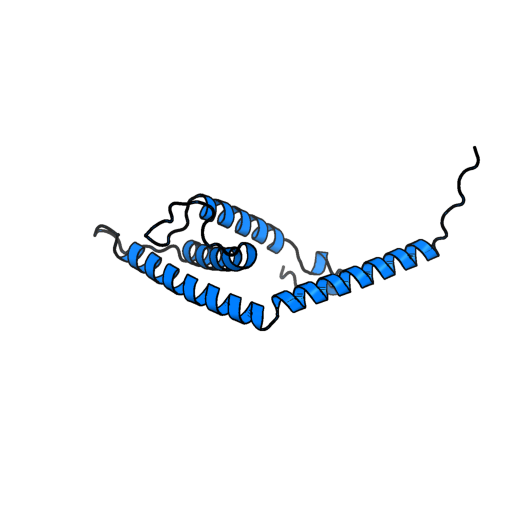00 88.56 83 CYS A O 1
ATOM 673 N N . SER A 1 84 ? 1.690 -0.601 0.585 1.00 87.94 84 SER A N 1
ATOM 674 C CA . SER A 1 84 ? 1.946 -1.705 1.516 1.00 87.94 84 SER A CA 1
ATOM 675 C C . SER A 1 84 ? 3.108 -1.410 2.457 1.00 87.94 84 SER A C 1
ATOM 677 O O . SER A 1 84 ? 3.061 -1.778 3.629 1.00 87.94 84 SER A O 1
ATOM 679 N N . ASN A 1 85 ? 4.146 -0.722 1.981 1.00 88.88 85 ASN A N 1
ATOM 680 C CA . ASN A 1 85 ? 5.282 -0.353 2.820 1.00 88.88 85 ASN A CA 1
ATOM 681 C C . ASN A 1 85 ? 4.957 0.776 3.794 1.00 88.88 85 ASN A C 1
ATOM 683 O O . ASN A 1 85 ? 5.428 0.736 4.932 1.00 88.88 85 ASN A O 1
ATOM 687 N N . VAL A 1 86 ? 4.124 1.742 3.394 1.00 89.62 86 VAL A N 1
ATOM 688 C CA . VAL A 1 86 ? 3.592 2.749 4.322 1.00 89.62 86 VAL A CA 1
ATOM 689 C C . VAL A 1 86 ? 2.786 2.061 5.425 1.00 89.62 86 VAL A C 1
ATOM 691 O O . VAL A 1 86 ? 3.067 2.285 6.600 1.00 89.62 86 VAL A O 1
ATOM 694 N N . ILE A 1 87 ? 1.861 1.161 5.071 1.00 86.19 87 ILE A N 1
ATOM 695 C CA . ILE A 1 87 ? 1.065 0.396 6.045 1.00 86.19 87 ILE A CA 1
ATOM 696 C C . ILE A 1 87 ? 1.978 -0.423 6.967 1.00 86.19 87 ILE A C 1
ATOM 698 O O . ILE A 1 87 ? 1.895 -0.283 8.183 1.00 86.19 87 ILE A O 1
ATOM 702 N N . ARG A 1 88 ? 2.928 -1.196 6.425 1.00 87.81 88 ARG A N 1
ATOM 703 C CA . ARG A 1 88 ? 3.891 -1.974 7.228 1.00 87.81 88 ARG A CA 1
ATOM 704 C C . ARG A 1 88 ? 4.700 -1.115 8.192 1.00 87.81 88 ARG A C 1
ATOM 706 O O . ARG A 1 88 ? 4.884 -1.514 9.342 1.00 87.81 88 ARG A O 1
ATOM 713 N N . ARG A 1 89 ? 5.180 0.053 7.757 1.00 87.88 89 ARG A N 1
ATOM 714 C CA . ARG A 1 89 ? 5.914 0.967 8.642 1.00 87.88 89 ARG A CA 1
ATOM 715 C C . ARG A 1 89 ? 5.055 1.446 9.799 1.00 87.88 89 ARG A C 1
ATOM 717 O O . ARG A 1 89 ? 5.565 1.561 10.904 1.00 87.88 89 ARG A O 1
ATOM 724 N N . LEU A 1 90 ? 3.776 1.695 9.558 1.00 84.19 90 LEU A N 1
ATOM 725 C CA . LEU A 1 90 ? 2.859 2.159 10.592 1.00 84.19 90 LEU A CA 1
ATOM 726 C C . LEU A 1 90 ? 2.459 1.034 11.547 1.00 84.19 90 LEU A C 1
ATOM 728 O O . LEU A 1 90 ? 2.390 1.256 12.749 1.00 84.19 90 LEU A O 1
ATOM 732 N N . THR A 1 91 ? 2.235 -0.175 11.032 1.00 83.19 91 THR A N 1
ATOM 733 C CA . THR A 1 91 ? 1.781 -1.316 11.837 1.00 83.19 91 THR A CA 1
ATOM 734 C C . THR A 1 91 ? 2.923 -1.999 12.590 1.00 83.19 91 THR A C 1
ATOM 736 O O . THR A 1 91 ? 2.759 -2.383 13.744 1.00 83.19 91 THR A O 1
ATOM 739 N N . PHE A 1 92 ? 4.086 -2.165 11.956 1.00 85.00 92 PHE A N 1
ATOM 740 C CA . PHE A 1 92 ? 5.206 -2.943 12.500 1.00 85.00 92 PHE A CA 1
ATOM 741 C C . PHE A 1 92 ? 6.449 -2.104 12.812 1.00 85.00 92 PHE A C 1
ATOM 743 O O . PHE A 1 92 ? 7.429 -2.641 13.331 1.00 85.00 92 PHE A O 1
ATOM 750 N N . GLY A 1 93 ? 6.465 -0.814 12.459 1.00 86.69 93 GLY A N 1
ATOM 751 C CA . GLY A 1 93 ? 7.645 0.042 12.623 1.00 86.69 93 GLY A CA 1
ATOM 752 C C . GLY A 1 93 ? 8.816 -0.341 11.713 1.00 86.69 93 GLY A C 1
ATOM 753 O O . GLY A 1 93 ? 9.946 0.082 11.950 1.00 86.69 93 GLY A O 1
ATOM 754 N N . ARG A 1 94 ? 8.594 -1.195 10.704 1.00 85.31 94 ARG A N 1
ATOM 755 C CA . ARG A 1 94 ? 9.648 -1.754 9.844 1.00 85.31 94 ARG A CA 1
ATOM 756 C C . ARG A 1 94 ? 9.190 -1.811 8.393 1.00 85.31 94 ARG A C 1
ATOM 758 O O . ARG A 1 94 ? 8.020 -2.045 8.117 1.00 85.31 94 ARG A O 1
ATOM 765 N N . ARG A 1 95 ? 10.139 -1.623 7.472 1.00 82.19 95 ARG A N 1
ATOM 766 C CA . ARG A 1 95 ? 9.912 -1.729 6.020 1.00 82.19 95 ARG A CA 1
ATOM 767 C C . ARG A 1 95 ? 10.053 -3.161 5.503 1.00 82.19 95 ARG A C 1
ATOM 769 O O . ARG A 1 95 ? 9.288 -3.565 4.640 1.00 82.19 95 ARG A O 1
ATOM 776 N N . HIS A 1 96 ? 11.009 -3.907 6.055 1.00 85.62 96 HIS A N 1
ATOM 777 C CA . HIS A 1 96 ? 11.332 -5.266 5.629 1.00 85.62 96 HIS A CA 1
ATOM 778 C C . HIS A 1 96 ? 11.103 -6.274 6.754 1.00 85.62 96 HIS A C 1
ATOM 780 O O . HIS A 1 96 ? 11.405 -5.989 7.919 1.00 85.62 96 HIS A O 1
ATOM 786 N N . PHE A 1 97 ? 10.606 -7.454 6.397 1.00 83.81 97 PHE A N 1
ATOM 787 C CA . PHE A 1 97 ? 10.431 -8.584 7.300 1.00 83.81 97 PHE A CA 1
ATOM 788 C C . PHE A 1 97 ? 11.755 -9.294 7.587 1.00 83.81 97 PHE A C 1
ATOM 790 O O . PHE A 1 97 ? 11.968 -9.749 8.713 1.00 83.81 97 PHE A O 1
ATOM 797 N N . ARG A 1 98 ? 12.659 -9.362 6.600 1.00 81.69 98 ARG A N 1
ATOM 798 C CA . ARG A 1 98 ? 13.957 -10.045 6.715 1.00 81.69 98 ARG A CA 1
ATOM 799 C C . ARG A 1 98 ? 15.138 -9.128 6.385 1.00 81.69 98 ARG A C 1
ATOM 801 O O . ARG A 1 98 ? 14.989 -8.066 5.787 1.00 81.69 98 ARG A O 1
ATOM 808 N N . GLN A 1 99 ? 16.319 -9.540 6.843 1.00 79.50 99 GLN A N 1
ATOM 809 C CA . GLN A 1 99 ? 17.620 -8.978 6.468 1.00 79.50 99 GLN A CA 1
ATOM 810 C C . GLN A 1 99 ? 18.402 -10.042 5.672 1.00 79.50 99 GLN A C 1
ATOM 812 O O . GLN A 1 99 ? 18.211 -11.227 5.956 1.00 79.50 99 GLN A O 1
ATOM 817 N N . PRO A 1 100 ? 19.297 -9.666 4.738 1.00 75.12 100 PRO A N 1
ATOM 818 C CA . PRO A 1 100 ? 19.677 -8.302 4.356 1.00 75.12 100 PRO A CA 1
ATOM 819 C C . PRO A 1 100 ? 18.607 -7.590 3.517 1.00 75.12 100 PRO A C 1
ATOM 821 O O . PRO A 1 100 ? 17.728 -8.220 2.937 1.00 75.12 100 PRO A O 1
ATOM 824 N N . LYS A 1 101 ? 18.665 -6.255 3.503 1.00 75.00 101 LYS A N 1
ATOM 825 C CA . LYS A 1 101 ? 17.722 -5.412 2.756 1.00 75.00 101 LYS A CA 1
ATOM 826 C C . LYS A 1 101 ? 18.147 -5.340 1.282 1.00 75.00 101 LYS A C 1
ATOM 828 O O . LYS A 1 101 ? 19.349 -5.238 1.042 1.00 75.00 101 LYS A O 1
ATOM 833 N N . PRO A 1 102 ? 17.205 -5.321 0.326 1.00 72.31 102 PRO A N 1
ATOM 834 C CA . PRO A 1 102 ? 17.512 -5.008 -1.068 1.00 72.31 102 PRO A CA 1
ATOM 835 C C . PRO A 1 102 ? 18.128 -3.605 -1.192 1.00 72.31 102 PRO A C 1
ATOM 837 O O . PRO A 1 102 ? 17.634 -2.653 -0.581 1.00 72.31 102 PRO A O 1
ATOM 840 N N . GLU A 1 103 ? 19.212 -3.464 -1.957 1.00 68.75 103 GLU A N 1
ATOM 841 C CA . GLU A 1 103 ? 19.902 -2.174 -2.151 1.00 68.75 103 GLU A CA 1
ATOM 842 C C . GLU A 1 103 ? 19.182 -1.244 -3.140 1.00 68.75 103 GLU A C 1
ATOM 844 O O . GLU A 1 103 ? 19.352 -0.022 -3.112 1.00 68.75 103 GLU A O 1
ATOM 849 N N . ASP A 1 104 ? 18.359 -1.829 -4.002 1.00 69.94 104 ASP A N 1
ATOM 850 C CA . ASP A 1 104 ? 17.575 -1.189 -5.059 1.00 69.94 104 ASP A CA 1
ATOM 851 C C . ASP A 1 104 ? 16.233 -0.620 -4.566 1.00 69.94 104 ASP A C 1
ATOM 853 O O . ASP A 1 104 ? 15.479 -0.023 -5.336 1.00 69.94 104 ASP A O 1
ATOM 857 N N . GLY A 1 105 ? 15.924 -0.793 -3.276 1.00 71.12 105 GLY A N 1
ATOM 858 C CA . GLY A 1 105 ? 14.655 -0.378 -2.687 1.00 71.12 105 GLY A CA 1
ATOM 859 C C . GLY A 1 105 ? 13.463 -1.244 -3.104 1.00 71.12 105 GLY A C 1
ATOM 860 O O . GLY A 1 105 ? 12.344 -0.920 -2.691 1.00 71.12 105 GLY A O 1
ATOM 861 N N . ALA A 1 106 ? 13.691 -2.332 -3.847 1.00 76.06 106 ALA A N 1
ATOM 862 C CA . ALA A 1 106 ? 12.660 -3.258 -4.293 1.00 76.06 106 ALA A CA 1
ATOM 863 C C . ALA A 1 106 ? 11.986 -3.981 -3.110 1.00 76.06 106 ALA A C 1
ATOM 865 O O . ALA A 1 106 ? 12.568 -4.090 -2.018 1.00 76.06 106 ALA A O 1
ATOM 866 N N . PRO A 1 107 ? 10.755 -4.487 -3.300 1.00 77.75 107 PRO A N 1
ATOM 867 C CA . PRO A 1 107 ? 10.177 -5.435 -2.363 1.00 77.75 107 PRO A CA 1
ATOM 868 C C . PRO A 1 107 ? 11.044 -6.692 -2.305 1.00 77.75 107 PRO A C 1
ATOM 870 O O . PRO A 1 107 ? 11.402 -7.263 -3.334 1.00 77.75 107 PRO A O 1
ATOM 873 N N . GLY A 1 108 ? 11.353 -7.157 -1.096 1.00 83.38 108 GLY A N 1
ATOM 874 C CA . GLY A 1 108 ? 11.843 -8.518 -0.934 1.00 83.38 108 GLY A CA 1
ATOM 875 C C . GLY A 1 108 ? 10.707 -9.520 -1.162 1.00 83.38 108 GLY A C 1
ATOM 876 O O . GLY A 1 108 ? 9.530 -9.165 -1.291 1.00 83.38 108 GLY A O 1
ATOM 877 N N . ARG A 1 109 ? 11.061 -10.805 -1.212 1.00 83.75 109 ARG A N 1
ATOM 878 C CA . ARG A 1 109 ? 10.104 -11.881 -1.493 1.00 83.75 109 ARG A CA 1
ATOM 879 C C . ARG A 1 109 ? 8.927 -11.898 -0.511 1.00 83.75 109 ARG A C 1
ATOM 881 O O . ARG A 1 109 ? 7.782 -11.996 -0.937 1.00 83.75 109 ARG A O 1
ATOM 888 N N . ASP A 1 110 ? 9.202 -11.782 0.786 1.00 85.88 110 ASP A N 1
ATOM 889 C CA . ASP A 1 110 ? 8.147 -11.807 1.806 1.00 85.88 110 ASP A CA 1
ATOM 890 C C . ASP A 1 110 ? 7.258 -10.565 1.725 1.00 85.88 110 ASP A C 1
ATOM 892 O O . ASP A 1 110 ? 6.060 -10.620 2.000 1.00 85.88 110 ASP A O 1
ATOM 896 N N . GLU A 1 111 ? 7.837 -9.420 1.358 1.00 86.81 111 GLU A N 1
ATOM 897 C CA . GLU A 1 111 ? 7.098 -8.176 1.195 1.00 86.81 111 GLU A CA 1
ATOM 898 C C . GLU A 1 111 ? 6.126 -8.247 0.018 1.00 86.81 111 GLU A C 1
ATOM 900 O O . GLU A 1 111 ? 5.013 -7.723 0.150 1.00 86.81 111 GLU A O 1
ATOM 905 N N . ALA A 1 112 ? 6.540 -8.897 -1.076 1.00 85.69 112 ALA A N 1
ATOM 906 C CA . ALA A 1 112 ? 5.721 -9.171 -2.251 1.00 85.69 112 ALA A CA 1
ATOM 907 C C . ALA A 1 112 ? 4.603 -10.178 -1.939 1.00 85.69 112 ALA A C 1
ATOM 909 O O . ALA A 1 112 ? 3.438 -9.859 -2.158 1.00 85.69 112 ALA A O 1
ATOM 910 N N . GLU A 1 113 ? 4.917 -11.325 -1.321 1.00 88.06 113 GLU A N 1
ATOM 911 C CA . GLU A 1 113 ? 3.907 -12.323 -0.924 1.00 88.06 113 GLU A CA 1
ATOM 912 C C . GLU A 1 113 ? 2.869 -11.721 0.045 1.00 88.06 113 GLU A C 1
ATOM 914 O O . GLU A 1 113 ? 1.664 -11.926 -0.104 1.00 88.06 113 GLU A O 1
ATOM 919 N N . HIS A 1 114 ? 3.312 -10.910 1.013 1.00 86.38 114 HIS A N 1
ATOM 920 C CA . HIS A 1 114 ? 2.405 -10.204 1.920 1.00 86.38 114 HIS A CA 1
ATOM 921 C C . HIS A 1 114 ? 1.540 -9.160 1.201 1.00 86.38 114 HIS A C 1
ATOM 923 O O . HIS A 1 114 ? 0.375 -8.997 1.552 1.00 86.38 114 HIS A O 1
ATOM 929 N N . MET A 1 115 ? 2.092 -8.436 0.221 1.00 86.81 115 MET A N 1
ATOM 930 C CA . MET A 1 115 ? 1.335 -7.472 -0.585 1.00 86.81 115 MET A CA 1
ATOM 931 C C . MET A 1 115 ? 0.257 -8.184 -1.404 1.00 86.81 115 MET A C 1
ATOM 933 O O . MET A 1 115 ? -0.890 -7.743 -1.400 1.00 86.81 115 MET A O 1
ATOM 937 N N . ASP A 1 116 ? 0.600 -9.285 -2.069 1.00 86.69 116 ASP A N 1
ATOM 938 C CA . ASP A 1 116 ? -0.351 -10.056 -2.868 1.00 86.69 116 ASP A CA 1
ATOM 939 C C . ASP A 1 116 ? -1.478 -10.611 -1.995 1.00 86.69 116 ASP A C 1
ATOM 941 O O . ASP A 1 116 ? -2.650 -10.468 -2.341 1.00 86.69 116 ASP A O 1
ATOM 945 N N . ALA A 1 117 ? -1.146 -11.144 -0.815 1.00 88.69 117 ALA A N 1
ATOM 946 C CA . ALA A 1 117 ? -2.140 -11.593 0.154 1.00 88.69 117 ALA A CA 1
ATOM 947 C C . ALA A 1 117 ? -3.029 -10.443 0.662 1.00 88.69 117 ALA A C 1
ATOM 949 O O . ALA A 1 117 ? -4.244 -10.608 0.766 1.00 88.69 117 ALA A O 1
ATOM 950 N N . LEU A 1 118 ? -2.449 -9.271 0.949 1.00 87.19 118 LEU A N 1
ATOM 951 C CA . LEU A 1 118 ? -3.189 -8.095 1.410 1.00 87.19 118 LEU A CA 1
ATOM 952 C C . LEU A 1 118 ? -4.159 -7.584 0.340 1.00 87.19 118 LEU A C 1
ATOM 954 O O . LEU A 1 118 ? -5.328 -7.364 0.639 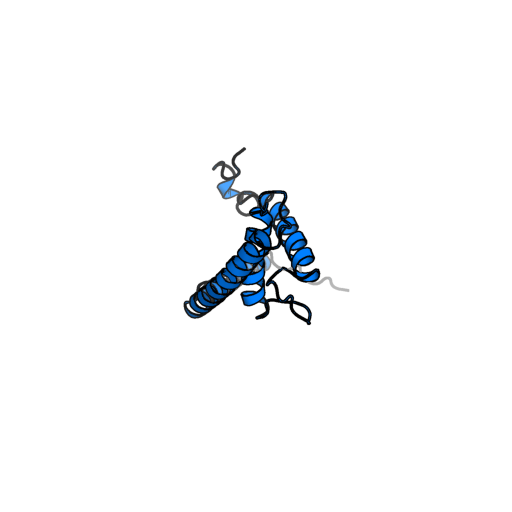1.00 87.19 118 LEU A O 1
ATOM 958 N N . PHE A 1 119 ? -3.706 -7.415 -0.903 1.00 83.75 119 PHE A N 1
ATOM 959 C CA . PHE A 1 119 ? -4.571 -6.951 -1.989 1.00 83.75 119 PHE A CA 1
ATOM 960 C C . PHE A 1 119 ? -5.604 -8.001 -2.404 1.00 83.75 119 PHE A C 1
ATOM 962 O O . PHE A 1 119 ? -6.716 -7.627 -2.763 1.00 83.75 119 PHE A O 1
ATOM 969 N N . ALA A 1 120 ? -5.291 -9.296 -2.305 1.00 87.38 120 ALA A N 1
ATOM 970 C CA . ALA A 1 120 ? -6.288 -10.348 -2.474 1.00 87.38 120 ALA A CA 1
ATOM 971 C C . ALA A 1 120 ? -7.373 -10.258 -1.390 1.00 87.38 120 ALA A C 1
ATOM 973 O O . ALA A 1 120 ? -8.555 -10.278 -1.712 1.00 87.38 120 ALA A O 1
ATOM 974 N N . ALA A 1 121 ? -6.988 -10.087 -0.121 1.00 85.62 121 ALA A N 1
ATOM 975 C CA . ALA A 1 121 ? -7.933 -9.899 0.979 1.00 85.62 121 ALA A CA 1
ATOM 976 C C . ALA A 1 121 ? -8.787 -8.631 0.811 1.00 85.62 121 ALA A C 1
ATOM 978 O O . ALA A 1 121 ? -9.988 -8.676 1.050 1.00 85.62 121 ALA A O 1
ATOM 979 N N . LEU A 1 122 ? -8.187 -7.519 0.373 1.00 82.38 122 LEU A N 1
ATOM 980 C CA . LEU A 1 122 ? -8.908 -6.274 0.100 1.00 82.38 122 LEU A CA 1
ATOM 981 C C . LEU A 1 122 ? -9.901 -6.419 -1.055 1.00 82.38 122 LEU A C 1
ATOM 983 O O . LEU A 1 122 ? -10.999 -5.893 -0.947 1.00 82.38 122 LEU A O 1
ATOM 987 N N . ASN A 1 123 ? -9.563 -7.163 -2.112 1.00 80.44 123 ASN A N 1
ATOM 988 C CA . ASN A 1 123 ? -10.512 -7.445 -3.190 1.00 80.44 123 ASN A CA 1
ATOM 989 C C . ASN A 1 123 ? -11.747 -8.202 -2.676 1.00 80.44 123 ASN A C 1
ATOM 991 O O . ASN A 1 123 ? -12.857 -7.859 -3.055 1.00 80.44 123 ASN A O 1
ATOM 995 N N . TYR A 1 124 ? -11.579 -9.165 -1.762 1.00 76.38 124 TYR A N 1
ATOM 996 C CA . TYR A 1 124 ? -12.728 -9.832 -1.134 1.00 76.38 124 TYR A CA 1
ATOM 997 C C . TYR A 1 124 ? -13.561 -8.895 -0.248 1.00 76.38 124 TYR A C 1
ATOM 999 O O . TYR A 1 124 ? -14.735 -9.160 -0.030 1.00 76.38 124 TYR A O 1
ATOM 1007 N N . LEU A 1 125 ? -12.973 -7.824 0.299 1.00 70.12 125 LEU A N 1
ATOM 1008 C CA . LEU A 1 125 ? -13.706 -6.814 1.073 1.00 70.12 125 LEU A CA 1
ATOM 1009 C C . LEU A 1 125 ? -14.409 -5.785 0.184 1.00 70.12 125 LEU A C 1
ATOM 1011 O O . LEU A 1 125 ? -15.394 -5.209 0.617 1.00 70.12 125 LEU A O 1
ATOM 1015 N N . ASP A 1 126 ? -13.918 -5.552 -1.029 1.00 59.22 126 ASP A N 1
ATOM 1016 C CA . ASP A 1 126 ? -14.593 -4.713 -2.026 1.00 59.22 126 ASP A CA 1
ATOM 1017 C C . ASP A 1 126 ? -15.844 -5.411 -2.594 1.00 59.22 126 ASP A C 1
ATOM 1019 O O . ASP A 1 126 ? -16.792 -4.757 -3.009 1.00 59.22 126 ASP A O 1
ATOM 1023 N N . GLU A 1 127 ? -15.888 -6.748 -2.530 1.00 62.78 127 GLU A N 1
ATOM 1024 C CA . GLU A 1 127 ? -17.101 -7.544 -2.775 1.00 62.78 127 GLU A CA 1
ATOM 1025 C C . GLU A 1 127 ? -18.128 -7.453 -1.625 1.00 62.78 127 GLU A C 1
ATOM 1027 O O . GLU A 1 127 ? -19.271 -7.872 -1.803 1.00 62.78 127 GLU A O 1
ATOM 1032 N N . PHE A 1 128 ? -17.750 -6.917 -0.455 1.00 57.22 128 PHE A N 1
ATOM 1033 C CA . PHE A 1 128 ? -18.681 -6.617 0.638 1.00 57.22 128 PHE A CA 1
ATOM 1034 C C . PHE A 1 128 ? -19.245 -5.210 0.464 1.00 57.22 128 PHE A C 1
ATOM 1036 O O . PHE A 1 128 ? -18.496 -4.230 0.511 1.00 57.22 128 PHE A O 1
ATOM 1043 N N . CYS A 1 129 ? -20.567 -5.073 0.374 1.00 61.97 129 CYS A N 1
ATOM 1044 C CA . CYS A 1 129 ? -21.162 -3.743 0.351 1.00 61.97 129 CYS A CA 1
ATOM 1045 C C . CYS A 1 129 ? -21.484 -3.202 1.742 1.00 61.97 129 CYS A C 1
ATOM 1047 O O . CYS A 1 129 ? -21.715 -3.918 2.717 1.00 61.97 129 CYS A O 1
ATOM 1049 N N . VAL A 1 130 ? -21.558 -1.872 1.832 1.00 62.62 130 VAL A N 1
ATOM 1050 C CA . VAL A 1 130 ? -21.972 -1.164 3.055 1.00 62.62 130 VAL A CA 1
ATOM 1051 C C . VAL A 1 130 ? -23.369 -1.616 3.503 1.00 62.62 130 VAL A C 1
ATOM 1053 O O . VAL A 1 130 ? -23.667 -1.636 4.703 1.00 62.62 130 VAL A O 1
ATOM 1056 N N . SER A 1 131 ? -24.205 -2.025 2.549 1.00 63.16 131 SER A N 1
ATOM 1057 C CA . SER A 1 131 ? -25.531 -2.599 2.764 1.00 63.16 131 SER A CA 1
ATOM 1058 C C . SER A 1 131 ? -25.516 -3.913 3.565 1.00 63.16 131 SER A C 1
ATOM 1060 O O . SER A 1 131 ? -26.432 -4.127 4.364 1.00 63.16 131 SER A O 1
ATOM 1062 N N . ASP A 1 132 ? -24.449 -4.718 3.479 1.00 66.75 132 ASP A N 1
ATOM 1063 C CA . ASP A 1 132 ? -24.283 -5.957 4.259 1.00 66.75 132 ASP A CA 1
ATOM 1064 C C . ASP A 1 132 ? -24.154 -5.683 5.766 1.00 66.75 132 ASP A C 1
ATOM 1066 O O . ASP A 1 132 ? -24.504 -6.517 6.605 1.00 66.75 132 ASP A O 1
ATOM 1070 N N . TYR A 1 133 ? -23.674 -4.490 6.129 1.00 61.78 133 TYR A N 1
ATOM 1071 C CA . TYR A 1 133 ? -23.488 -4.065 7.518 1.00 61.78 133 TYR A CA 1
ATOM 1072 C C . TYR A 1 133 ? -24.606 -3.143 8.018 1.00 61.78 133 TYR A C 1
ATOM 1074 O O . TYR A 1 133 ? -24.986 -3.188 9.192 1.00 61.78 133 TYR A O 1
ATOM 1082 N N . PHE A 1 134 ? -25.137 -2.295 7.136 1.00 68.81 134 PHE A N 1
ATOM 1083 C CA . PHE A 1 134 ? -26.228 -1.370 7.419 1.00 68.81 134 PHE A CA 1
ATOM 1084 C C . PHE A 1 134 ? -27.424 -1.681 6.510 1.00 68.81 134 PHE A C 1
ATOM 1086 O O . PHE A 1 134 ? -27.615 -1.023 5.489 1.00 68.81 134 PHE A O 1
ATOM 1093 N N . PRO A 1 135 ? -28.321 -2.603 6.907 1.00 64.94 135 PRO A N 1
ATOM 1094 C CA . PRO A 1 135 ? -29.482 -2.946 6.084 1.00 64.94 135 PRO A CA 1
ATOM 1095 C C . PRO A 1 135 ? -30.412 -1.748 5.808 1.00 64.94 135 PRO A C 1
ATOM 1097 O O . PRO A 1 135 ? -31.204 -1.768 4.873 1.00 64.94 135 PRO A O 1
ATOM 1100 N N . ALA A 1 136 ? -30.297 -0.665 6.585 1.00 71.75 136 ALA A N 1
ATOM 1101 C CA . ALA A 1 136 ? -31.017 0.585 6.354 1.00 71.75 136 ALA A CA 1
ATOM 1102 C C . ALA A 1 136 ? -30.589 1.345 5.079 1.00 71.75 136 ALA A C 1
ATOM 1104 O O . ALA A 1 136 ? -31.337 2.213 4.638 1.00 71.75 136 ALA A O 1
ATOM 1105 N N . VAL A 1 137 ? -29.422 1.045 4.488 1.00 68.19 137 VAL A N 1
ATOM 1106 C CA . VAL A 1 137 ? -28.950 1.685 3.242 1.00 68.19 137 VAL A CA 1
ATOM 1107 C C . VAL A 1 137 ? -29.180 0.839 1.983 1.00 68.19 137 VAL A C 1
ATOM 1109 O O . VAL A 1 137 ? -28.865 1.295 0.891 1.00 68.19 137 VAL A O 1
ATOM 1112 N N . VAL A 1 138 ? -29.809 -0.338 2.109 1.00 65.00 138 VAL A N 1
ATOM 1113 C CA . VAL A 1 138 ? -30.088 -1.296 1.010 1.00 65.00 138 VAL A CA 1
ATOM 1114 C C . VAL A 1 138 ? -30.922 -0.693 -0.138 1.00 65.00 138 VAL A C 1
ATOM 1116 O O . VAL A 1 138 ? -30.926 -1.217 -1.242 1.00 65.00 138 VAL A O 1
ATOM 1119 N N . GLY A 1 139 ? -31.618 0.427 0.078 1.00 65.06 139 GLY A N 1
ATOM 1120 C CA . GLY A 1 139 ? -32.410 1.104 -0.960 1.00 65.06 139 GLY A CA 1
ATOM 1121 C C . GLY A 1 139 ? -31.731 2.296 -1.642 1.00 65.06 139 GLY A C 1
ATOM 1122 O O . GLY A 1 139 ? -32.358 2.920 -2.492 1.00 65.06 139 GLY A O 1
ATOM 1123 N N . LEU A 1 140 ? -30.509 2.661 -1.240 1.00 68.88 140 LEU A N 1
ATOM 1124 C CA . LEU A 1 140 ? -29.812 3.848 -1.755 1.00 68.88 140 LEU A CA 1
ATOM 1125 C C . LEU A 1 140 ? -28.928 3.565 -2.979 1.00 68.88 140 LEU A C 1
ATOM 1127 O O . LEU A 1 140 ? -28.318 4.506 -3.472 1.00 68.88 140 LEU A O 1
ATOM 1131 N N . ASP A 1 141 ? -28.872 2.311 -3.448 1.00 64.56 141 ASP A N 1
ATOM 1132 C CA . ASP A 1 141 ? -28.004 1.869 -4.552 1.00 64.56 141 ASP A CA 1
ATOM 1133 C C . ASP A 1 141 ? -26.555 2.364 -4.385 1.00 64.56 141 ASP A C 1
ATOM 1135 O O . ASP A 1 141 ? -25.969 3.025 -5.238 1.00 64.56 141 ASP A O 1
ATOM 1139 N N . LEU A 1 142 ? -25.985 2.103 -3.205 1.00 61.44 142 LEU A N 1
ATOM 1140 C CA . LEU A 1 142 ? -24.581 2.423 -2.923 1.00 61.44 142 LEU A CA 1
ATOM 1141 C C . LEU A 1 142 ? -23.624 1.373 -3.502 1.00 61.44 142 LEU A C 1
ATOM 1143 O O . LEU A 1 142 ? -22.414 1.590 -3.501 1.00 61.44 142 LEU A O 1
ATOM 1147 N N . ASP A 1 143 ? -24.184 0.264 -3.980 1.00 60.66 143 ASP A N 1
ATOM 1148 C CA . ASP A 1 143 ? -23.465 -0.921 -4.433 1.00 60.66 143 ASP A CA 1
ATOM 1149 C C . ASP A 1 143 ? -23.293 -0.906 -5.968 1.00 60.66 143 ASP A C 1
ATOM 1151 O O . ASP A 1 143 ? -22.502 -1.674 -6.509 1.00 60.66 143 ASP A O 1
ATOM 1155 N N . GLY A 1 144 ? -23.965 0.030 -6.661 1.00 55.78 144 GLY A N 1
ATOM 1156 C CA . GLY A 1 144 ? -23.665 0.435 -8.033 1.00 55.78 144 GLY A CA 1
ATOM 1157 C C . GLY A 1 144 ? -23.814 -0.677 -9.069 1.00 55.78 144 GLY A C 1
ATOM 1158 O O . GLY A 1 144 ? -22.926 -0.823 -9.916 1.00 55.78 144 GLY A O 1
ATOM 1159 N N . HIS A 1 145 ? -24.906 -1.449 -9.002 1.00 54.41 145 HIS A N 1
ATOM 1160 C CA . HIS A 1 145 ? -25.239 -2.474 -10.000 1.00 54.41 145 HIS A CA 1
ATOM 1161 C C . HIS A 1 145 ? -26.363 -2.046 -10.948 1.00 54.41 145 HIS A C 1
ATO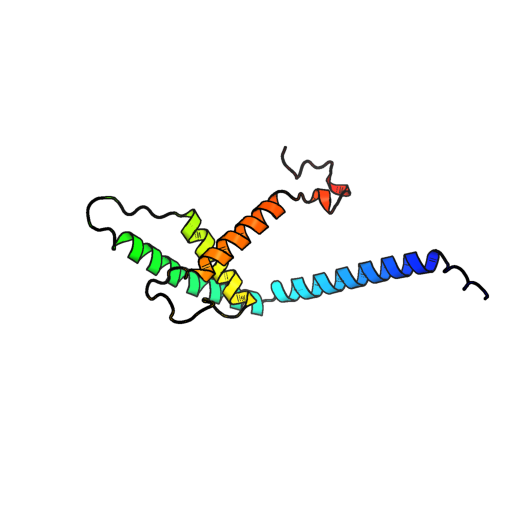M 1163 O O . HIS A 1 145 ? -27.436 -1.634 -10.458 1.00 54.41 145 HIS A O 1
#

Radius of gyration: 23.67 Å; chains: 1; bounding box: 55×47×67 Å

Organism: NCBI:txid77586

Sequence (145 aa):
MRRPPARPSWVADEDVRRGGLQRGLSQRQHLAEILSPSTEHCFRAARHDEADHLLRHVYLLAHYDDGTDAAVVDVRHVARHFCSNVIRRLTFGRRHFRQPKPEDGAPGRDEAEHMDALFAALNYLDEFCVSDYFPAVVGLDLDGH